Protein AF-V7IJL6-F1 (afdb_monomer_lite)

Organism: NCBI:txid1192560

Secondary structure (DSSP, 8-state):
---SS--HHHHHHHHHHHHHHHT-PPEEEEEEEGGGGTT-TTHHHHHHHHHHHHHHHH-TT-EEEEEEESS-EEEE---HHHHHHHHHHHHHHHHTHHHHS---

Foldseek 3Di:
DPPPPPDPVVVVVVVVVCCVVVLPAKEKEKEDAVVVCPPPPCQQVLVQVLLLVQCCVVRVRHHYHYHHDHDIDIDIPDDPVVVVVSVVSVVVVVVCCVPRSDHD

Structure (mmCIF, N/CA/C/O backbone):
data_AF-V7IJL6-F1
#
_entry.id   AF-V7IJL6-F1
#
loop_
_atom_site.group_PDB
_atom_site.id
_atom_site.type_symbol
_atom_site.label_atom_id
_atom_site.label_alt_id
_atom_site.label_comp_id
_atom_site.label_asym_id
_atom_site.label_entity_id
_atom_site.label_seq_id
_atom_site.pdbx_PDB_ins_code
_atom_site.Cartn_x
_atom_site.Cartn_y
_atom_site.Cartn_z
_atom_site.occupancy
_atom_site.B_iso_or_equiv
_atom_site.auth_seq_id
_atom_site.auth_comp_id
_atom_site.auth_asym_id
_atom_site.auth_atom_id
_atom_site.pdbx_PDB_model_num
ATOM 1 N N . MET A 1 1 ? 24.469 -5.122 -42.180 1.00 48.19 1 MET A N 1
ATOM 2 C CA . MET A 1 1 ? 24.276 -5.720 -40.836 1.00 48.19 1 MET A CA 1
ATOM 3 C C . MET A 1 1 ? 22.791 -5.820 -40.442 1.00 48.19 1 MET A C 1
ATOM 5 O O . MET A 1 1 ? 22.457 -5.585 -39.294 1.00 48.19 1 MET A O 1
ATOM 9 N N . VAL A 1 2 ? 21.884 -6.209 -41.351 1.00 48.44 2 VAL A N 1
ATOM 10 C CA . VAL A 1 2 ? 20.432 -6.305 -41.045 1.00 48.44 2 VAL A CA 1
ATOM 11 C C . VAL A 1 2 ? 19.848 -7.705 -41.268 1.00 48.44 2 VAL A C 1
ATOM 13 O O . VAL A 1 2 ? 18.642 -7.866 -41.384 1.00 48.44 2 VAL A O 1
ATOM 16 N N . HIS A 1 3 ? 20.691 -8.741 -41.308 1.00 48.72 3 HIS A N 1
ATOM 17 C CA . HIS A 1 3 ? 20.274 -10.098 -41.680 1.00 48.72 3 HIS A CA 1
ATOM 18 C C . HIS A 1 3 ? 20.319 -11.109 -40.520 1.00 48.72 3 HIS A C 1
ATOM 20 O O . HIS A 1 3 ? 20.559 -12.289 -40.742 1.00 48.72 3 HIS A O 1
ATOM 26 N N . ALA A 1 4 ? 20.107 -10.652 -39.280 1.00 53.31 4 ALA A N 1
ATOM 27 C CA . ALA A 1 4 ? 20.078 -11.511 -38.086 1.00 53.31 4 ALA A CA 1
ATOM 28 C C . ALA A 1 4 ? 18.709 -11.541 -37.369 1.00 53.31 4 ALA A C 1
ATOM 30 O O . ALA A 1 4 ? 18.590 -12.132 -36.303 1.00 53.31 4 ALA A O 1
ATOM 31 N N . LEU A 1 5 ? 17.666 -10.921 -37.939 1.00 52.59 5 LEU A N 1
ATOM 32 C CA . LEU A 1 5 ? 16.328 -10.841 -37.324 1.00 52.59 5 LEU A CA 1
ATOM 33 C C . LEU A 1 5 ? 15.312 -11.859 -37.879 1.00 52.59 5 LEU A C 1
ATOM 35 O O . LEU A 1 5 ? 14.139 -11.815 -37.516 1.00 52.59 5 LEU A O 1
ATOM 39 N N . THR A 1 6 ? 15.733 -12.788 -38.739 1.00 56.47 6 THR A N 1
ATOM 40 C CA . THR A 1 6 ? 14.847 -13.789 -39.366 1.00 56.47 6 THR A CA 1
ATOM 41 C C . THR A 1 6 ? 14.897 -15.177 -38.721 1.00 56.47 6 THR A C 1
ATOM 43 O O . THR A 1 6 ? 14.159 -16.066 -39.145 1.00 56.47 6 THR A O 1
ATOM 46 N N . ASP A 1 7 ? 15.704 -15.384 -37.676 1.00 70.25 7 ASP A N 1
ATOM 47 C CA . ASP A 1 7 ? 15.744 -16.660 -36.958 1.00 70.25 7 ASP A CA 1
ATOM 48 C C . ASP A 1 7 ? 14.580 -16.749 -35.949 1.00 70.25 7 ASP A C 1
ATOM 50 O O . ASP A 1 7 ? 14.522 -16.019 -34.953 1.00 70.25 7 ASP A O 1
ATOM 54 N N . LYS A 1 8 ? 13.626 -17.654 -36.212 1.00 67.00 8 LYS A N 1
ATOM 55 C CA . LYS A 1 8 ? 12.457 -17.906 -35.348 1.00 67.00 8 LYS A CA 1
ATOM 56 C C . LYS A 1 8 ? 12.855 -18.281 -33.914 1.00 67.00 8 LYS A C 1
ATOM 58 O O . LYS A 1 8 ? 12.125 -17.950 -32.984 1.00 67.00 8 LYS A O 1
ATOM 63 N N . THR A 1 9 ? 14.012 -18.911 -33.723 1.00 71.44 9 THR A N 1
ATOM 64 C CA . THR A 1 9 ? 14.558 -19.309 -32.419 1.00 71.44 9 THR A CA 1
ATOM 65 C C . THR A 1 9 ? 15.104 -18.105 -31.660 1.00 71.44 9 THR A C 1
ATOM 67 O O . THR A 1 9 ? 14.860 -17.974 -30.461 1.00 71.44 9 THR A O 1
ATOM 70 N N . ALA A 1 10 ? 15.795 -17.186 -32.344 1.00 76.88 10 ALA A N 1
ATOM 71 C CA . ALA A 1 10 ? 16.248 -15.930 -31.744 1.00 76.88 10 ALA A CA 1
ATOM 72 C C . ALA A 1 10 ? 15.056 -15.046 -31.346 1.00 76.88 10 ALA A C 1
ATOM 74 O O . ALA A 1 10 ? 15.010 -14.539 -30.226 1.00 76.88 10 ALA A O 1
ATOM 75 N N . LYS A 1 11 ? 14.041 -14.943 -32.215 1.00 76.62 11 LYS A N 1
ATOM 76 C CA . LYS A 1 11 ? 12.801 -14.211 -31.922 1.00 76.62 11 LYS A CA 1
ATOM 77 C C . LYS A 1 11 ? 12.028 -14.821 -30.746 1.00 76.62 11 LYS A C 1
ATOM 79 O O . LYS A 1 11 ? 11.544 -14.076 -29.902 1.00 76.62 11 LYS A O 1
ATOM 84 N N . ALA A 1 12 ? 11.951 -16.152 -30.652 1.00 78.44 12 ALA A N 1
ATOM 85 C CA . ALA A 1 12 ? 11.307 -16.842 -29.531 1.00 78.44 12 ALA A CA 1
ATOM 86 C C . ALA A 1 12 ? 12.056 -16.636 -28.204 1.00 78.44 12 ALA A C 1
ATOM 88 O O . ALA A 1 12 ? 11.424 -16.384 -27.182 1.00 78.44 12 ALA A O 1
ATOM 89 N N . LYS A 1 13 ? 13.396 -16.676 -28.213 1.00 76.75 13 LYS A N 1
ATOM 90 C CA . LYS A 1 13 ? 14.209 -16.377 -27.022 1.00 76.75 13 LYS A CA 1
ATOM 91 C C . LYS A 1 13 ? 14.066 -14.924 -26.577 1.00 76.75 13 LYS A C 1
ATOM 93 O O . LYS A 1 13 ? 13.917 -14.681 -25.387 1.00 76.75 13 LYS A O 1
ATOM 98 N N . ILE A 1 14 ? 14.068 -13.975 -27.515 1.00 79.88 14 ILE A N 1
ATOM 99 C CA . ILE A 1 14 ? 13.842 -12.554 -27.215 1.00 79.88 14 ILE A CA 1
ATOM 100 C C . ILE A 1 14 ? 12.439 -12.351 -26.641 1.00 79.88 14 ILE A C 1
ATOM 102 O O . ILE A 1 14 ? 12.313 -11.699 -25.615 1.00 79.88 14 ILE A O 1
ATOM 106 N N . LEU A 1 15 ? 11.408 -12.961 -27.232 1.00 73.44 15 LEU A N 1
ATOM 107 C CA . LEU A 1 15 ? 10.038 -12.877 -26.725 1.00 73.44 15 LEU A CA 1
ATOM 108 C C . LEU A 1 15 ? 9.899 -13.501 -25.329 1.00 73.44 15 LEU A C 1
ATOM 110 O O . LEU A 1 15 ? 9.224 -12.928 -24.483 1.00 73.44 15 LEU A O 1
ATOM 114 N N . TYR A 1 16 ? 10.550 -14.637 -25.062 1.00 76.19 16 TYR A N 1
ATOM 115 C CA . TYR A 1 16 ? 10.574 -15.256 -23.734 1.00 76.19 16 TYR A CA 1
ATOM 116 C C . TYR A 1 16 ? 11.273 -14.358 -22.711 1.00 76.19 16 TYR A C 1
ATOM 118 O O . TYR A 1 16 ? 10.722 -14.100 -21.650 1.00 76.19 16 TYR A O 1
ATOM 126 N N . ILE A 1 17 ? 12.445 -13.815 -23.048 1.00 75.31 17 ILE A N 1
ATOM 127 C CA . ILE A 1 17 ? 13.180 -12.891 -22.178 1.00 75.31 17 ILE A CA 1
ATOM 128 C C . ILE A 1 17 ? 12.373 -11.609 -21.950 1.00 75.31 17 ILE A C 1
ATOM 130 O O . ILE A 1 17 ? 12.274 -11.166 -20.816 1.00 75.31 17 ILE A O 1
ATOM 134 N N . GLN A 1 18 ? 11.739 -11.045 -22.979 1.00 63.22 18 GLN A N 1
ATOM 135 C CA . GLN A 1 18 ? 10.835 -9.905 -22.829 1.00 63.22 18 GLN A CA 1
ATOM 136 C C . GLN A 1 18 ? 9.623 -10.262 -21.973 1.00 63.22 18 GLN A C 1
ATOM 138 O O . GLN A 1 18 ? 9.267 -9.482 -21.115 1.00 63.22 18 GLN A O 1
ATOM 143 N N . THR A 1 19 ? 9.030 -11.445 -22.126 1.00 65.12 19 THR A N 1
ATOM 144 C CA . THR A 1 19 ? 7.903 -11.886 -21.288 1.00 65.12 19 THR A CA 1
ATOM 145 C C . THR A 1 19 ? 8.326 -12.068 -19.831 1.00 65.12 19 THR A C 1
ATOM 147 O O . THR A 1 19 ? 7.579 -11.709 -18.933 1.00 65.12 19 THR A O 1
ATOM 150 N N . VAL A 1 20 ? 9.532 -12.582 -19.575 1.00 66.25 20 VAL A N 1
ATOM 151 C CA . VAL A 1 20 ? 10.080 -12.757 -18.221 1.00 66.25 20 VAL A CA 1
ATOM 152 C C . VAL A 1 20 ? 10.490 -11.416 -17.604 1.00 66.25 20 VAL A C 1
ATOM 154 O O . VAL A 1 20 ? 10.211 -11.185 -16.435 1.00 66.25 20 VAL A O 1
ATOM 157 N N . ILE A 1 21 ? 11.101 -10.511 -18.374 1.00 63.62 21 ILE A N 1
ATOM 158 C CA . ILE A 1 21 ? 11.511 -9.176 -17.905 1.00 63.62 21 ILE A CA 1
ATOM 159 C C . ILE A 1 21 ? 10.296 -8.255 -17.734 1.00 63.62 21 ILE A C 1
ATOM 161 O O . ILE A 1 21 ? 10.191 -7.572 -16.726 1.00 63.62 21 ILE A O 1
ATOM 165 N N . SER A 1 22 ? 9.350 -8.256 -18.675 1.00 60.72 22 SER A N 1
ATOM 166 C CA . SER A 1 22 ? 8.068 -7.547 -18.551 1.00 60.72 22 SER A CA 1
ATOM 167 C C . SER A 1 22 ? 7.130 -8.209 -17.537 1.00 60.72 22 SER A C 1
ATOM 169 O O . SER A 1 22 ? 6.211 -7.562 -17.053 1.00 60.72 22 SER A O 1
ATOM 171 N N . GLY A 1 23 ? 7.353 -9.485 -17.212 1.00 55.69 23 GLY A N 1
ATOM 172 C CA . GLY A 1 23 ? 6.644 -10.232 -16.173 1.00 55.69 23 GLY A CA 1
ATOM 173 C C . GLY A 1 23 ? 7.270 -10.122 -14.781 1.00 55.69 23 GLY A C 1
ATOM 174 O O . GLY A 1 23 ? 6.668 -10.604 -13.822 1.00 55.69 23 GLY A O 1
ATOM 175 N N . ALA A 1 24 ? 8.441 -9.489 -14.643 1.00 61.31 24 ALA A N 1
ATOM 176 C CA . ALA A 1 24 ? 9.001 -9.120 -13.348 1.00 61.31 24 ALA A CA 1
ATOM 177 C C . ALA A 1 24 ? 8.198 -7.934 -12.799 1.00 61.31 24 ALA A C 1
ATOM 179 O O . ALA A 1 24 ? 8.526 -6.767 -13.007 1.00 61.31 24 ALA A O 1
ATOM 180 N N . ARG A 1 25 ? 7.068 -8.256 -12.172 1.00 77.88 25 ARG A N 1
ATOM 181 C CA . ARG A 1 25 ? 6.205 -7.295 -11.492 1.00 77.88 25 ARG A CA 1
ATOM 182 C C . ARG A 1 25 ? 6.963 -6.716 -10.305 1.00 77.88 25 ARG A C 1
ATOM 184 O O . ARG A 1 25 ? 7.431 -7.476 -9.464 1.00 77.88 25 ARG A O 1
ATOM 191 N N . MET A 1 26 ? 7.077 -5.390 -10.252 1.00 90.12 26 MET A N 1
ATOM 192 C CA . MET A 1 26 ? 7.689 -4.694 -9.120 1.00 90.12 26 MET A CA 1
ATOM 193 C C . MET A 1 26 ? 6.983 -5.104 -7.823 1.00 90.12 26 MET A C 1
ATOM 195 O O . MET A 1 26 ? 5.755 -5.060 -7.747 1.00 90.12 26 MET A O 1
ATOM 199 N N . PHE A 1 27 ? 7.750 -5.483 -6.812 1.00 94.25 27 PHE A N 1
ATOM 200 C CA . PHE A 1 27 ? 7.255 -5.838 -5.491 1.00 94.25 27 PHE A CA 1
ATOM 201 C C . PHE A 1 27 ? 7.176 -4.597 -4.600 1.00 94.25 27 PHE A C 1
ATOM 203 O O . PHE A 1 27 ? 8.124 -3.812 -4.540 1.00 94.25 27 PHE A O 1
ATOM 210 N N . VAL A 1 28 ? 6.073 -4.427 -3.872 1.00 96.94 28 VAL A N 1
ATOM 211 C CA . VAL A 1 28 ? 5.883 -3.375 -2.866 1.00 96.94 28 VAL A CA 1
ATOM 212 C C . VAL A 1 28 ? 5.254 -3.987 -1.619 1.00 96.94 28 VAL A C 1
ATOM 214 O O . VAL A 1 28 ? 4.130 -4.477 -1.652 1.00 96.94 28 VAL A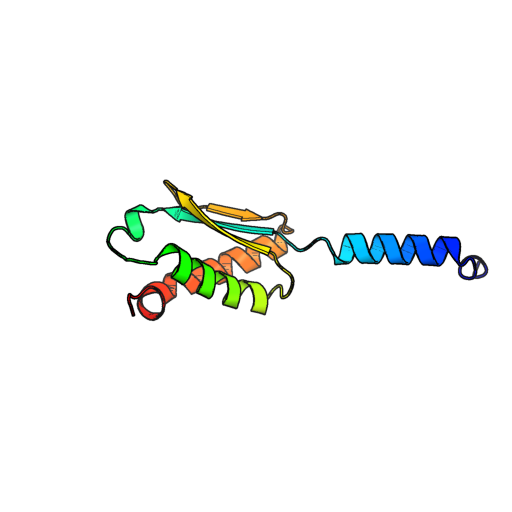 O 1
ATOM 217 N N . GLU A 1 29 ? 5.958 -3.930 -0.493 1.00 98.31 29 GLU A N 1
ATOM 218 C CA . GLU A 1 29 ? 5.436 -4.345 0.807 1.00 98.31 29 GLU A CA 1
ATOM 219 C C . GLU A 1 29 ? 5.537 -3.210 1.817 1.00 98.31 29 GLU A C 1
ATOM 221 O O . GLU A 1 29 ? 6.626 -2.711 2.118 1.00 98.31 29 GLU A O 1
ATOM 226 N N . LEU A 1 30 ? 4.384 -2.829 2.361 1.00 98.25 30 LEU A N 1
ATOM 227 C CA . LEU A 1 30 ? 4.290 -1.900 3.474 1.00 98.25 30 LEU A CA 1
ATOM 228 C C . LEU A 1 30 ? 4.305 -2.671 4.792 1.00 98.25 30 LEU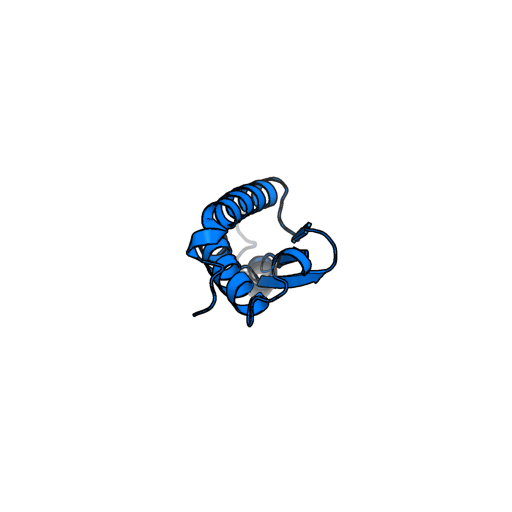 A C 1
ATOM 230 O O . LEU A 1 30 ? 3.368 -3.392 5.134 1.00 98.25 30 LEU A O 1
ATOM 234 N N . VAL A 1 31 ? 5.361 -2.467 5.562 1.00 98.06 31 VAL A N 1
ATOM 235 C CA . VAL A 1 31 ? 5.410 -2.832 6.971 1.00 98.06 31 VAL A CA 1
ATOM 236 C C . VAL A 1 31 ? 4.882 -1.649 7.770 1.00 98.06 31 VAL A C 1
ATOM 238 O O . VAL A 1 31 ? 5.446 -0.558 7.681 1.00 98.06 31 VAL A O 1
ATOM 241 N N . TYR A 1 32 ? 3.822 -1.855 8.545 1.00 96.81 32 TYR A N 1
ATOM 242 C CA . TYR A 1 32 ? 3.244 -0.815 9.395 1.00 96.81 32 TYR A CA 1
ATOM 243 C C . TYR A 1 32 ? 3.293 -1.214 10.868 1.00 96.81 32 TYR A C 1
ATOM 245 O O . TYR A 1 32 ? 3.195 -2.398 11.218 1.00 96.81 32 TYR A O 1
ATOM 253 N N . ASP A 1 33 ? 3.429 -0.213 11.736 1.00 97.12 33 ASP A N 1
ATOM 254 C CA . ASP A 1 33 ? 3.403 -0.415 13.174 1.00 97.12 33 ASP A CA 1
ATOM 255 C C . ASP A 1 33 ? 1.984 -0.764 13.609 1.00 97.12 33 ASP A C 1
ATOM 257 O O . ASP A 1 33 ? 1.082 0.074 13.621 1.00 97.12 33 ASP A O 1
ATOM 261 N N . LYS A 1 34 ? 1.785 -2.025 13.986 1.00 95.88 34 LYS A N 1
ATOM 262 C CA . LYS A 1 34 ? 0.464 -2.553 14.331 1.00 95.88 34 LYS A CA 1
ATOM 263 C C . LYS A 1 34 ? -0.189 -1.853 15.526 1.00 95.88 34 LYS A C 1
ATOM 265 O O . LYS A 1 34 ? -1.398 -1.949 15.681 1.00 95.88 34 LYS A O 1
ATOM 270 N N . ARG A 1 35 ? 0.594 -1.169 16.368 1.00 96.31 35 ARG A N 1
ATOM 271 C CA . ARG A 1 35 ? 0.079 -0.423 17.529 1.00 96.31 35 ARG A CA 1
ATOM 272 C C . ARG A 1 35 ? -0.685 0.831 17.113 1.00 96.31 35 ARG A C 1
ATOM 274 O O . ARG A 1 35 ? -1.531 1.292 17.862 1.00 96.31 35 ARG A O 1
ATOM 281 N N . ASN A 1 36 ? -0.407 1.363 15.923 1.00 93.94 36 ASN A N 1
ATOM 282 C CA . ASN A 1 36 ? -1.085 2.556 15.414 1.00 93.94 36 ASN A CA 1
ATOM 283 C C . ASN A 1 36 ? -2.530 2.278 14.985 1.00 93.94 36 ASN A C 1
ATOM 285 O O . ASN A 1 36 ? -3.302 3.213 14.831 1.00 93.94 36 ASN A O 1
ATOM 289 N N . VAL A 1 37 ? -2.881 1.008 14.781 1.00 93.38 37 VAL A N 1
ATOM 290 C CA . VAL A 1 37 ? -4.222 0.560 14.379 1.00 93.38 37 VAL A CA 1
ATOM 291 C C . VAL A 1 37 ? -4.802 -0.437 15.381 1.00 93.38 37 VAL A C 1
ATOM 293 O O . VAL A 1 37 ? -5.684 -1.229 15.059 1.00 93.38 37 VAL A O 1
ATOM 296 N N . GLU A 1 38 ? -4.268 -0.452 16.603 1.00 92.31 38 GLU A N 1
ATOM 297 C CA . GLU A 1 38 ? -4.789 -1.309 17.660 1.00 92.31 38 GLU A CA 1
ATOM 298 C C . GLU A 1 38 ? -6.222 -0.885 18.002 1.00 92.31 38 GLU A C 1
ATOM 300 O O . GLU A 1 38 ? -6.482 0.281 18.286 1.00 92.31 38 GLU A O 1
ATOM 305 N N . GLY A 1 39 ? -7.149 -1.842 17.957 1.00 90.94 39 GLY A N 1
ATOM 306 C CA . GLY A 1 39 ? -8.574 -1.589 18.169 1.00 90.94 39 GLY A CA 1
ATOM 307 C C . GLY A 1 39 ? -9.375 -1.283 16.902 1.00 90.94 39 GLY A C 1
ATOM 308 O O . GLY A 1 39 ? -10.586 -1.186 17.025 1.00 90.94 39 GLY A O 1
ATOM 309 N N . LEU A 1 40 ? -8.734 -1.188 15.729 1.00 92.81 40 LEU A N 1
ATOM 310 C CA . LEU A 1 40 ? -9.413 -1.097 14.434 1.00 92.81 40 LEU A CA 1
ATOM 311 C C . LEU A 1 40 ? -9.536 -2.496 13.810 1.00 92.81 40 LEU A C 1
ATOM 313 O O . LEU A 1 40 ? -8.533 -3.103 13.408 1.00 92.81 40 LEU 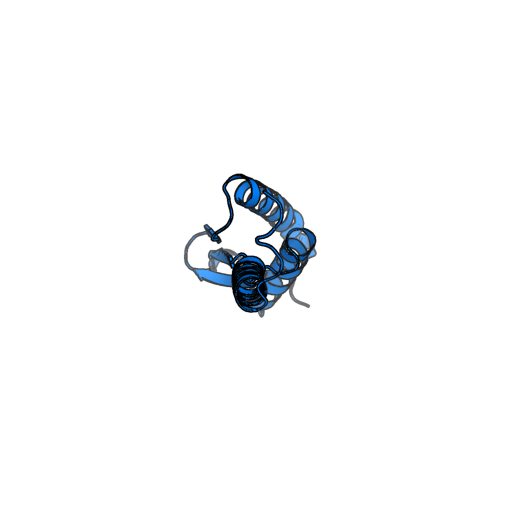A O 1
ATOM 317 N N . GLU A 1 41 ? -10.751 -3.030 13.740 1.00 93.12 41 GLU A N 1
ATOM 318 C CA . GLU A 1 41 ? -11.024 -4.308 13.089 1.00 93.12 41 GLU A CA 1
ATOM 319 C C . GLU A 1 41 ? -10.827 -4.190 11.566 1.00 93.12 41 GLU A C 1
ATOM 321 O O . GLU A 1 41 ? -11.139 -3.178 10.946 1.00 93.12 41 GLU A O 1
ATOM 326 N N . GLY A 1 42 ? -10.230 -5.209 10.937 1.00 93.81 42 GLY A N 1
ATOM 327 C CA . GLY A 1 42 ? -9.992 -5.203 9.484 1.00 93.81 42 GLY A CA 1
ATOM 328 C C . GLY A 1 42 ? -8.936 -4.201 8.987 1.00 93.81 42 GLY A C 1
ATOM 329 O O . GLY A 1 42 ? -8.821 -3.966 7.784 1.00 93.81 42 GLY A O 1
ATOM 330 N N . ALA A 1 43 ? -8.130 -3.611 9.880 1.00 94.56 43 ALA A N 1
ATOM 331 C CA . ALA A 1 43 ? -7.132 -2.603 9.509 1.00 94.56 43 ALA A CA 1
ATOM 332 C C . ALA A 1 43 ? -6.160 -3.071 8.409 1.00 94.56 43 ALA A C 1
ATOM 334 O O . ALA A 1 43 ? -5.734 -2.276 7.574 1.00 94.56 43 ALA A O 1
ATOM 335 N N . SER A 1 44 ? -5.789 -4.357 8.395 1.00 95.56 44 SER A N 1
ATOM 336 C CA . SER A 1 44 ? -4.854 -4.886 7.394 1.00 95.56 44 SER A CA 1
ATOM 337 C C . SER A 1 44 ? -5.458 -4.853 5.993 1.00 95.56 44 SER A C 1
ATOM 339 O O . SER A 1 44 ? -4.799 -4.439 5.042 1.00 95.56 44 SER A O 1
ATOM 341 N N . GLU A 1 45 ? -6.722 -5.243 5.876 1.00 96.25 45 GLU A N 1
ATOM 342 C CA . GLU A 1 45 ? -7.490 -5.271 4.640 1.00 96.25 45 GLU A CA 1
ATOM 343 C C . GLU A 1 45 ? -7.734 -3.854 4.112 1.00 96.25 45 GLU A C 1
ATOM 345 O O . GLU A 1 45 ? -7.546 -3.611 2.919 1.00 96.25 45 GLU A O 1
ATOM 350 N N . ILE A 1 46 ? -8.066 -2.912 5.000 1.00 96.44 46 ILE A N 1
ATOM 351 C CA . ILE A 1 46 ? -8.269 -1.497 4.659 1.00 96.44 46 ILE A CA 1
ATOM 352 C C . ILE A 1 46 ? -6.969 -0.882 4.116 1.00 96.44 46 ILE A C 1
ATOM 354 O O . ILE A 1 46 ? -6.954 -0.317 3.019 1.00 96.44 46 ILE A O 1
ATOM 358 N N . ILE A 1 47 ? -5.851 -1.057 4.834 1.00 96.94 47 ILE A N 1
ATOM 359 C CA . ILE A 1 47 ? -4.534 -0.556 4.405 1.00 96.94 47 ILE A CA 1
ATOM 360 C C . ILE A 1 47 ? -4.107 -1.212 3.092 1.00 96.94 47 ILE A C 1
ATOM 362 O O . ILE A 1 47 ? -3.607 -0.530 2.198 1.00 96.94 47 ILE A O 1
ATOM 366 N N . LEU A 1 48 ? -4.300 -2.526 2.950 1.00 97.94 48 LEU A N 1
ATOM 367 C CA . LEU A 1 48 ? -3.961 -3.234 1.721 1.00 97.94 48 LEU A CA 1
ATOM 368 C C . LEU A 1 48 ? -4.763 -2.705 0.531 1.00 97.94 48 LEU A C 1
ATOM 370 O O . LEU A 1 48 ? -4.185 -2.510 -0.539 1.00 97.94 48 LEU A O 1
ATOM 374 N N . ALA A 1 49 ? -6.065 -2.471 0.699 1.00 97.56 49 ALA A N 1
ATOM 375 C CA . ALA A 1 49 ? -6.931 -1.976 -0.363 1.00 97.56 49 ALA A CA 1
ATOM 376 C C . ALA A 1 49 ? -6.503 -0.581 -0.843 1.00 97.56 49 ALA A C 1
ATOM 378 O O . ALA A 1 49 ? -6.324 -0.378 -2.048 1.00 97.56 49 ALA A O 1
ATOM 379 N N . GLU A 1 50 ? -6.271 0.357 0.080 1.00 98.00 50 GLU A N 1
ATOM 380 C CA . GLU A 1 50 ? -5.870 1.721 -0.281 1.00 98.00 50 GLU A CA 1
ATOM 381 C C . GLU A 1 50 ? -4.449 1.762 -0.866 1.00 98.00 50 GLU A C 1
ATOM 383 O O . GLU A 1 50 ? -4.227 2.384 -1.911 1.00 98.00 50 GLU A O 1
ATOM 388 N N . LEU A 1 51 ? -3.499 1.022 -0.278 1.00 98.25 51 LEU A N 1
ATOM 389 C CA . LEU A 1 51 ? -2.144 0.907 -0.820 1.00 98.25 51 LEU A CA 1
ATOM 390 C C . LEU A 1 51 ? -2.165 0.320 -2.236 1.00 98.25 51 LEU A C 1
ATOM 392 O O . LEU A 1 51 ? -1.506 0.847 -3.130 1.00 98.25 51 LEU A O 1
ATOM 396 N N . THR A 1 52 ? -2.939 -0.746 -2.463 1.00 97.81 52 THR A N 1
ATOM 397 C CA . THR A 1 52 ? -3.066 -1.387 -3.783 1.00 97.81 52 THR A CA 1
ATOM 398 C C . THR A 1 52 ? -3.598 -0.402 -4.813 1.00 97.81 52 THR A C 1
ATOM 400 O O . THR A 1 52 ? -2.999 -0.232 -5.875 1.00 97.81 52 THR A O 1
ATOM 403 N N . LYS A 1 53 ? -4.679 0.308 -4.477 1.00 97.94 53 LYS A N 1
ATOM 404 C CA . LYS A 1 53 ? -5.293 1.318 -5.341 1.00 97.94 53 LYS A CA 1
ATOM 405 C C . LYS A 1 53 ? -4.286 2.386 -5.775 1.00 97.94 53 LYS A C 1
ATOM 407 O O . LYS A 1 53 ? -4.180 2.654 -6.971 1.00 97.94 53 LYS A O 1
ATOM 412 N N . ARG A 1 54 ? -3.528 2.978 -4.845 1.00 97.81 54 ARG A N 1
ATOM 413 C CA . ARG A 1 54 ? -2.564 4.047 -5.169 1.00 97.81 54 ARG A CA 1
ATOM 414 C C . ARG A 1 54 ? -1.314 3.528 -5.872 1.00 97.81 54 ARG A C 1
ATOM 416 O O . ARG A 1 54 ? -0.851 4.144 -6.830 1.00 97.81 54 ARG A O 1
ATOM 423 N N . VAL A 1 55 ? -0.780 2.377 -5.456 1.00 97.44 55 VAL A N 1
ATOM 424 C CA . VAL A 1 55 ? 0.374 1.767 -6.134 1.00 97.44 55 VAL A CA 1
ATOM 425 C C . VAL A 1 55 ? 0.022 1.440 -7.582 1.00 97.44 55 VAL A C 1
ATOM 427 O O . VAL A 1 55 ? 0.798 1.782 -8.470 1.00 97.44 55 VAL A O 1
ATOM 430 N N . HIS A 1 56 ? -1.149 0.858 -7.853 1.00 96.81 56 HIS A N 1
ATOM 431 C CA . HIS A 1 56 ? -1.562 0.494 -9.215 1.00 96.81 56 HIS A CA 1
ATOM 432 C C . HIS A 1 56 ? -1.887 1.690 -10.114 1.00 96.81 56 HIS A C 1
ATOM 434 O O . HIS A 1 56 ? -1.811 1.557 -11.333 1.00 96.81 56 HIS A O 1
ATOM 440 N N . GLN A 1 57 ? -2.161 2.876 -9.561 1.00 96.62 57 GLN A N 1
ATOM 441 C CA . GLN A 1 57 ? -2.240 4.106 -10.362 1.00 96.62 57 GLN A CA 1
ATOM 442 C C . GLN A 1 57 ? -0.886 4.495 -10.976 1.00 96.62 57 GLN A C 1
ATOM 444 O O . GLN A 1 57 ? -0.850 5.075 -12.060 1.00 96.62 57 GLN A O 1
ATOM 449 N N . ILE A 1 58 ? 0.222 4.178 -10.299 1.00 94.75 58 ILE A N 1
ATOM 450 C CA . ILE A 1 58 ? 1.584 4.517 -10.743 1.00 94.75 58 ILE A CA 1
ATOM 451 C C . ILE A 1 58 ? 2.242 3.321 -11.448 1.00 94.75 58 ILE A C 1
ATOM 453 O O . ILE A 1 58 ? 2.927 3.482 -12.458 1.00 94.75 58 ILE A O 1
ATOM 457 N N . PHE A 1 59 ? 2.020 2.119 -10.920 1.00 94.00 59 PHE A N 1
ATOM 458 C CA . PHE A 1 59 ? 2.622 0.859 -11.343 1.00 94.00 59 PHE A CA 1
ATOM 459 C C . PHE A 1 59 ? 1.537 -0.228 -11.441 1.00 94.00 59 PHE A C 1
ATOM 461 O O . PHE A 1 59 ? 1.377 -1.022 -10.511 1.00 94.00 59 PHE A O 1
ATOM 468 N N . PRO A 1 60 ? 0.782 -0.277 -12.556 1.00 93.06 60 PRO A N 1
ATOM 469 C CA . PRO A 1 60 ? -0.424 -1.106 -12.692 1.00 93.06 60 PRO A CA 1
ATOM 470 C C . PRO A 1 60 ? -0.223 -2.602 -12.447 1.00 93.06 60 PRO A C 1
ATOM 472 O O . PRO A 1 60 ? -1.137 -3.289 -12.008 1.00 93.06 60 PRO A O 1
ATOM 475 N N . ASP A 1 61 ? 0.978 -3.105 -12.726 1.00 91.88 61 ASP A N 1
ATOM 476 C CA . ASP A 1 61 ? 1.302 -4.523 -12.607 1.00 91.88 61 ASP A CA 1
ATOM 477 C C . ASP A 1 61 ? 2.024 -4.873 -11.298 1.00 91.88 61 ASP A C 1
ATOM 479 O O . ASP A 1 61 ? 2.442 -6.015 -11.137 1.00 91.88 61 ASP A O 1
ATOM 483 N N . ALA A 1 62 ? 2.219 -3.926 -10.374 1.00 93.94 62 ALA A N 1
ATOM 484 C CA . ALA A 1 62 ? 2.978 -4.179 -9.151 1.00 93.94 62 ALA A CA 1
ATOM 485 C C . ALA A 1 62 ? 2.294 -5.213 -8.243 1.00 93.94 62 ALA A C 1
ATOM 487 O O . ALA A 1 62 ? 1.072 -5.236 -8.090 1.00 93.94 62 ALA A O 1
ATOM 488 N N . GLU A 1 63 ? 3.092 -6.051 -7.589 1.00 95.62 63 GLU A N 1
ATOM 489 C CA . GLU A 1 63 ? 2.609 -6.901 -6.509 1.00 95.62 63 GLU A CA 1
ATOM 490 C C . GLU A 1 63 ? 2.638 -6.118 -5.194 1.00 95.62 63 GLU A C 1
ATOM 492 O O . GLU A 1 63 ? 3.687 -5.610 -4.801 1.00 95.62 63 GLU A O 1
ATOM 497 N N . VAL A 1 64 ? 1.495 -6.039 -4.509 1.00 97.38 64 VAL A N 1
ATOM 498 C CA . VAL A 1 64 ? 1.334 -5.243 -3.287 1.00 97.38 64 VAL A CA 1
ATOM 499 C C . VAL A 1 64 ? 1.025 -6.146 -2.101 1.00 97.38 64 VAL A C 1
ATOM 501 O O . VAL A 1 64 ? 0.168 -7.026 -2.183 1.00 97.38 64 VAL A O 1
ATOM 504 N N .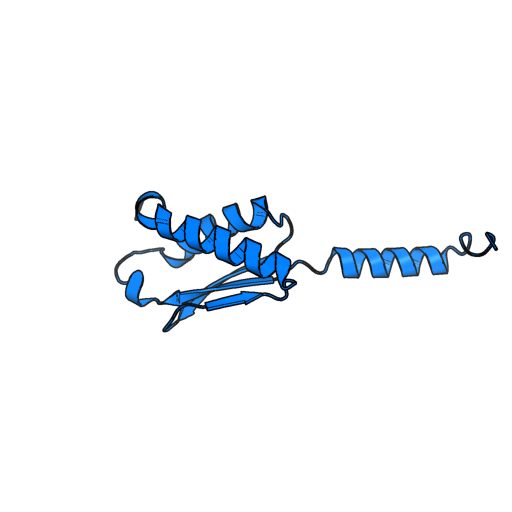 ARG A 1 65 ? 1.727 -5.928 -0.988 1.00 98.00 65 ARG A N 1
ATOM 505 C CA . ARG A 1 65 ? 1.512 -6.630 0.281 1.00 98.00 65 ARG A CA 1
ATOM 506 C C . ARG A 1 65 ? 1.571 -5.659 1.455 1.00 98.00 65 ARG A C 1
ATOM 508 O O . ARG A 1 65 ? 2.186 -4.597 1.377 1.00 98.00 65 ARG A O 1
ATOM 515 N N . VAL A 1 66 ? 0.976 -6.062 2.571 1.00 98.12 66 VAL A N 1
ATOM 516 C CA . VAL A 1 66 ? 1.096 -5.361 3.851 1.00 98.12 66 VAL A CA 1
ATOM 517 C C . VAL A 1 66 ? 1.498 -6.341 4.942 1.00 98.12 66 VAL A C 1
ATOM 519 O O . VAL A 1 66 ? 1.163 -7.526 4.879 1.00 98.12 66 VAL A O 1
ATOM 522 N N . LYS A 1 67 ? 2.229 -5.857 5.946 1.00 97.94 67 LYS A N 1
ATOM 523 C CA . LYS A 1 67 ? 2.655 -6.674 7.080 1.00 97.94 67 LYS A CA 1
ATOM 524 C C . LYS A 1 67 ? 2.594 -5.889 8.397 1.00 97.94 67 LYS A C 1
ATOM 526 O O . LYS A 1 67 ? 3.363 -4.941 8.561 1.00 97.94 67 LYS A O 1
ATOM 531 N N . PRO A 1 68 ? 1.763 -6.307 9.369 1.00 96.88 68 PRO A N 1
ATOM 532 C CA . PRO A 1 68 ? 1.762 -5.706 10.700 1.00 96.88 68 PRO A CA 1
ATOM 533 C C . PRO A 1 68 ? 3.011 -6.126 11.485 1.00 96.88 68 PRO A C 1
ATOM 535 O O . PRO A 1 68 ? 3.210 -7.310 11.761 1.00 96.88 68 PRO A O 1
ATOM 538 N N . MET A 1 69 ? 3.848 -5.166 11.883 1.00 97.19 69 MET A N 1
ATOM 539 C CA . MET A 1 69 ? 5.066 -5.396 12.679 1.00 97.19 69 MET A CA 1
ATOM 540 C C . MET A 1 69 ? 5.230 -4.322 13.766 1.00 97.19 69 MET A C 1
ATOM 542 O O . MET A 1 69 ? 4.318 -3.544 14.030 1.00 97.19 69 MET A O 1
ATOM 546 N N . GLN A 1 70 ? 6.380 -4.312 14.447 1.00 93.31 70 GLN A N 1
ATOM 547 C CA . GLN A 1 70 ? 6.833 -3.154 15.220 1.00 93.31 70 GLN A CA 1
ATOM 548 C C . GLN A 1 70 ? 7.669 -2.251 14.303 1.00 93.31 70 GLN A C 1
ATOM 550 O O . GLN A 1 70 ? 8.654 -2.718 13.727 1.00 93.31 70 GLN A O 1
ATOM 555 N N . GLY A 1 71 ? 7.285 -0.978 14.188 1.00 94.06 71 GLY A N 1
ATOM 556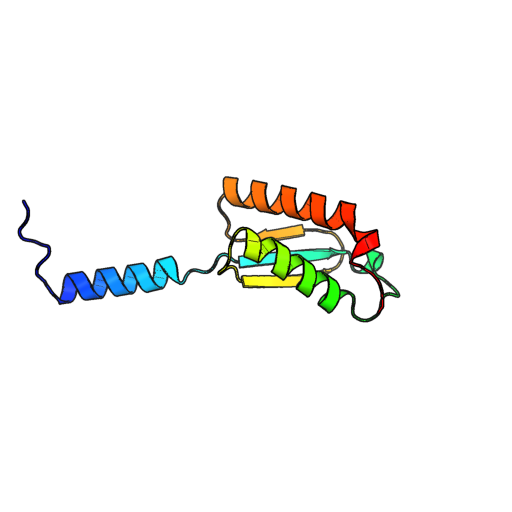 C CA . GLY A 1 71 ? 7.896 -0.005 13.280 1.00 94.06 71 GLY A CA 1
ATOM 557 C C . GLY A 1 71 ? 7.311 0.014 11.861 1.00 94.06 71 GLY A C 1
ATOM 558 O O . GLY A 1 71 ? 6.583 -0.889 11.454 1.00 94.06 71 GLY A O 1
ATOM 559 N N . ASN A 1 72 ? 7.665 1.065 11.114 1.00 95.62 72 ASN A N 1
ATOM 560 C CA . ASN A 1 72 ? 7.225 1.305 9.739 1.00 95.62 72 ASN A CA 1
ATOM 561 C C . ASN A 1 72 ? 8.383 1.105 8.753 1.00 95.62 72 ASN A C 1
ATOM 563 O O . ASN A 1 72 ? 9.490 1.593 8.992 1.00 95.62 72 ASN A O 1
ATOM 567 N N . ALA A 1 73 ? 8.128 0.436 7.630 1.00 96.56 73 ALA A N 1
ATOM 568 C CA . ALA A 1 73 ? 9.078 0.321 6.528 1.00 96.56 73 ALA A CA 1
ATOM 569 C C . ALA A 1 73 ? 8.369 0.093 5.189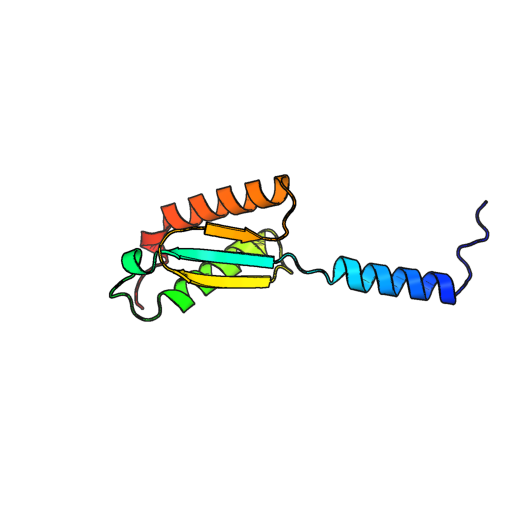 1.00 96.56 73 ALA A C 1
ATOM 571 O O . ALA A 1 73 ? 7.315 -0.529 5.125 1.00 96.56 73 ALA A O 1
ATOM 572 N N . LEU A 1 74 ? 8.999 0.544 4.105 1.00 96.50 74 LEU A N 1
ATOM 573 C CA . LEU A 1 74 ? 8.599 0.212 2.741 1.00 96.50 74 LEU A CA 1
ATOM 574 C C . LEU A 1 74 ? 9.679 -0.664 2.103 1.00 96.50 74 LEU A C 1
ATOM 576 O O . LEU A 1 74 ? 10.809 -0.205 1.894 1.00 96.50 74 LEU A O 1
ATOM 580 N N . ASN A 1 75 ? 9.335 -1.904 1.772 1.00 96.12 75 ASN A N 1
ATOM 581 C CA . ASN A 1 75 ? 10.202 -2.863 1.091 1.00 96.12 75 ASN A CA 1
ATOM 582 C C . ASN A 1 75 ? 9.811 -2.934 -0.387 1.00 96.12 75 ASN A C 1
ATOM 584 O O . ASN A 1 75 ? 8.632 -3.034 -0.709 1.00 96.12 75 ASN A O 1
ATOM 588 N N . SER A 1 76 ? 10.785 -2.859 -1.293 1.00 94.19 76 SER A N 1
ATOM 589 C CA . SER A 1 76 ? 10.529 -2.939 -2.732 1.00 94.19 76 SER A CA 1
ATOM 590 C C . SER A 1 76 ? 11.813 -3.242 -3.501 1.00 94.19 76 SER A C 1
ATOM 592 O O . SER A 1 76 ? 12.895 -2.855 -3.056 1.00 94.19 76 SER A O 1
ATOM 594 N N . ASP A 1 77 ? 11.690 -3.899 -4.652 1.00 91.75 77 ASP A N 1
ATOM 595 C CA . ASP A 1 77 ? 12.752 -4.068 -5.654 1.00 91.75 77 ASP A CA 1
ATOM 596 C C . ASP A 1 77 ? 12.799 -2.913 -6.680 1.00 91.75 77 ASP A C 1
ATOM 598 O O . ASP A 1 77 ? 13.517 -2.981 -7.680 1.00 91.75 77 ASP A O 1
ATOM 602 N N . ALA A 1 78 ? 12.071 -1.824 -6.407 1.00 91.19 78 ALA A N 1
ATOM 603 C CA . ALA A 1 78 ? 12.047 -0.606 -7.202 1.00 91.19 78 ALA A CA 1
ATOM 604 C C . ALA A 1 78 ? 13.433 0.035 -7.385 1.00 91.19 78 ALA A C 1
ATOM 606 O O . ALA A 1 78 ? 14.282 0.060 -6.487 1.00 91.19 78 ALA A O 1
ATOM 607 N N . SER A 1 79 ? 13.612 0.682 -8.541 1.00 92.44 79 SER A N 1
ATOM 608 C CA . SER A 1 79 ? 14.724 1.606 -8.765 1.00 92.44 79 SER A CA 1
ATOM 609 C C . SER A 1 79 ? 14.694 2.759 -7.748 1.00 92.44 79 SER A C 1
ATOM 611 O O . SER A 1 79 ? 13.648 3.077 -7.179 1.00 92.44 79 SER A O 1
ATOM 613 N N . LYS A 1 80 ? 15.822 3.457 -7.547 1.00 92.56 80 LYS A N 1
ATOM 614 C CA . LYS A 1 80 ? 15.878 4.612 -6.630 1.00 92.56 80 LYS A CA 1
ATOM 615 C C . LYS A 1 80 ? 14.796 5.658 -6.944 1.00 92.56 80 LYS A C 1
ATOM 617 O O . LYS A 1 80 ? 14.109 6.113 -6.036 1.00 92.56 80 LYS A O 1
ATOM 622 N N . SER A 1 81 ? 14.628 6.009 -8.219 1.00 93.56 81 SER A N 1
ATOM 623 C CA . SER A 1 81 ? 13.632 6.996 -8.652 1.00 93.56 81 SER A CA 1
ATOM 624 C C . SER A 1 81 ? 12.196 6.522 -8.451 1.00 93.56 81 SER A C 1
ATOM 626 O O . SER A 1 81 ? 11.325 7.327 -8.129 1.00 93.56 81 SER A O 1
ATOM 628 N N . ASP A 1 82 ? 11.927 5.230 -8.631 1.00 94.75 82 ASP A N 1
ATOM 629 C CA . ASP A 1 82 ? 10.586 4.684 -8.415 1.00 94.75 82 ASP A CA 1
ATOM 630 C C . ASP A 1 82 ? 10.270 4.566 -6.924 1.00 94.75 82 ASP A C 1
ATOM 632 O O . ASP A 1 82 ? 9.164 4.900 -6.505 1.00 94.75 82 ASP A O 1
ATOM 636 N N . ARG A 1 83 ? 11.268 4.236 -6.098 1.00 94.75 83 ARG A N 1
ATOM 637 C CA . ARG A 1 83 ? 11.147 4.263 -4.638 1.00 94.75 83 ARG A CA 1
ATOM 638 C C . ARG A 1 83 ? 10.836 5.665 -4.108 1.00 94.75 83 ARG A C 1
ATOM 640 O O . ARG A 1 83 ? 10.027 5.794 -3.199 1.00 94.75 83 ARG A O 1
ATOM 647 N N . GLU A 1 84 ? 11.419 6.717 -4.684 1.00 96.62 84 GLU A N 1
ATOM 648 C CA . GLU A 1 84 ? 11.069 8.104 -4.337 1.00 96.62 84 GLU A CA 1
ATOM 649 C C . GLU A 1 84 ? 9.610 8.442 -4.682 1.00 96.62 84 GLU A C 1
ATOM 651 O O . GLU A 1 84 ? 8.943 9.116 -3.900 1.00 96.62 84 GLU A O 1
ATOM 656 N N . LYS A 1 85 ? 9.082 7.953 -5.816 1.00 96.44 85 LYS A N 1
ATOM 657 C CA . LYS A 1 85 ? 7.652 8.103 -6.146 1.00 96.44 85 LYS A CA 1
ATOM 658 C C . LYS A 1 85 ? 6.767 7.354 -5.149 1.00 96.44 85 LYS A C 1
ATOM 660 O O . LYS A 1 85 ? 5.776 7.919 -4.703 1.00 96.44 85 LYS A O 1
ATOM 665 N N . LEU A 1 86 ? 7.136 6.120 -4.793 1.00 97.00 86 LEU A N 1
ATOM 666 C CA . LEU A 1 86 ? 6.397 5.320 -3.815 1.00 97.00 86 LEU A CA 1
ATOM 667 C C . LEU A 1 86 ? 6.377 5.986 -2.435 1.00 97.00 86 LEU A C 1
ATOM 669 O O . LEU A 1 86 ? 5.321 6.031 -1.822 1.00 97.00 86 LEU A O 1
ATOM 673 N N . ASN A 1 87 ? 7.505 6.535 -1.969 1.00 96.94 87 ASN A N 1
ATOM 674 C CA . ASN A 1 87 ? 7.564 7.230 -0.679 1.00 96.94 87 ASN A CA 1
ATOM 675 C C . ASN A 1 87 ? 6.676 8.480 -0.658 1.00 96.94 87 ASN A C 1
ATOM 677 O O . ASN A 1 87 ? 5.918 8.638 0.287 1.00 96.94 87 ASN A O 1
ATOM 681 N N . ARG A 1 88 ? 6.708 9.317 -1.707 1.00 97.44 88 ARG A N 1
ATOM 682 C CA . ARG A 1 88 ? 5.828 10.499 -1.792 1.00 97.44 88 ARG A CA 1
ATOM 683 C C . ARG A 1 88 ? 4.348 10.117 -1.777 1.00 97.44 88 ARG A C 1
ATOM 685 O O . ARG A 1 88 ? 3.578 10.682 -1.019 1.00 97.44 88 ARG A O 1
ATOM 692 N N . MET A 1 89 ? 3.969 9.112 -2.568 1.00 97.44 89 MET A N 1
ATOM 693 C CA . MET A 1 89 ? 2.595 8.602 -2.571 1.00 97.44 89 MET A CA 1
ATOM 694 C C . MET A 1 89 ? 2.193 8.047 -1.197 1.00 97.44 89 MET A C 1
ATOM 696 O O . MET A 1 89 ? 1.067 8.255 -0.756 1.00 97.44 89 MET A O 1
ATOM 700 N N . LEU A 1 90 ? 3.105 7.347 -0.513 1.00 96.69 90 LEU A N 1
ATOM 701 C CA . LEU A 1 90 ? 2.853 6.782 0.811 1.00 96.69 90 LEU A CA 1
ATOM 702 C C . LEU A 1 90 ? 2.683 7.874 1.877 1.00 96.69 90 LEU A C 1
ATOM 704 O O . LEU A 1 90 ? 1.835 7.731 2.752 1.00 96.69 90 LEU A O 1
ATOM 708 N N . GLU A 1 91 ? 3.469 8.949 1.798 1.00 96.75 91 GLU A N 1
ATOM 709 C CA . GLU A 1 91 ? 3.317 10.137 2.645 1.00 96.75 91 GLU A CA 1
ATOM 710 C C . GLU A 1 91 ? 1.920 10.749 2.460 1.00 96.75 91 GLU A C 1
ATOM 712 O O . GLU A 1 91 ? 1.170 10.828 3.430 1.00 96.75 91 GLU A O 1
ATOM 717 N N . GLU A 1 92 ? 1.520 11.042 1.218 1.00 96.56 92 GLU A N 1
ATOM 718 C CA . GLU A 1 92 ? 0.178 11.554 0.885 1.00 96.56 92 GLU A CA 1
ATOM 719 C C . GLU A 1 92 ? -0.939 10.608 1.367 1.00 96.56 92 GLU A C 1
ATOM 721 O O . GLU A 1 92 ? -1.970 11.040 1.878 1.00 96.56 92 GLU A O 1
ATOM 726 N N . MET A 1 93 ? -0.735 9.292 1.246 1.00 95.56 93 MET A N 1
ATOM 727 C CA . MET A 1 93 ? -1.684 8.288 1.732 1.00 95.56 93 MET A CA 1
ATOM 728 C C . MET A 1 93 ? -1.912 8.390 3.235 1.00 95.56 93 MET A C 1
ATOM 730 O O . MET A 1 93 ? -3.058 8.358 3.675 1.00 95.56 93 MET A O 1
ATOM 734 N N . PHE A 1 94 ? -0.855 8.517 4.033 1.00 94.38 94 PHE A N 1
ATOM 735 C CA . PHE A 1 94 ? -1.004 8.589 5.484 1.00 94.38 94 PHE A CA 1
ATOM 736 C C . PHE A 1 94 ? -1.439 9.967 5.989 1.00 94.38 94 PHE A C 1
ATOM 738 O O . PHE A 1 94 ? -2.108 10.025 7.021 1.00 94.38 94 PHE A O 1
ATOM 745 N N . GLU A 1 95 ? -1.152 11.050 5.261 1.00 96.00 95 GLU A N 1
ATOM 746 C CA . GLU A 1 95 ? -1.739 12.372 5.532 1.00 96.00 95 GLU A CA 1
ATOM 747 C C . GLU A 1 95 ? -3.271 12.358 5.419 1.00 96.00 95 GLU A C 1
ATOM 749 O O . GLU A 1 95 ? -3.955 13.065 6.153 1.00 96.00 95 GLU A O 1
ATOM 754 N N . GLU A 1 96 ? -3.817 11.506 4.551 1.00 95.44 96 GLU A N 1
ATOM 755 C CA . GLU A 1 96 ? -5.258 11.343 4.336 1.00 95.44 96 GLU A CA 1
ATOM 756 C C . GLU A 1 96 ? -5.872 10.193 5.159 1.00 95.44 96 GLU A C 1
ATOM 758 O O . GLU A 1 96 ? -7.018 9.811 4.914 1.00 95.44 96 GLU A O 1
ATOM 763 N N . SER A 1 97 ? -5.135 9.610 6.115 1.00 93.12 97 SER A N 1
ATOM 764 C CA . SER A 1 97 ? -5.575 8.405 6.845 1.00 93.12 97 SER A CA 1
ATOM 765 C C . SER A 1 97 ? -6.902 8.571 7.585 1.00 93.12 97 SER A C 1
ATOM 767 O O . SER A 1 97 ? -7.699 7.639 7.589 1.00 93.12 97 SER A O 1
ATOM 769 N N . ASP A 1 98 ? -7.215 9.768 8.074 1.00 91.94 98 ASP A N 1
ATOM 770 C CA . ASP A 1 98 ? -8.498 10.081 8.716 1.00 91.94 98 ASP A CA 1
ATOM 771 C C . ASP A 1 98 ? -9.723 9.847 7.802 1.00 91.94 98 ASP A C 1
ATOM 773 O O . ASP A 1 98 ? -10.849 9.733 8.284 1.00 91.94 98 ASP A O 1
ATOM 777 N N . ILE A 1 99 ? -9.522 9.805 6.477 1.00 92.19 99 ILE A N 1
ATOM 778 C CA . ILE A 1 99 ? -10.587 9.670 5.471 1.00 92.19 99 ILE A CA 1
ATOM 779 C C . ILE A 1 99 ? -10.817 8.206 5.078 1.00 92.19 99 ILE A C 1
ATOM 781 O O . ILE A 1 99 ? -11.948 7.830 4.776 1.00 92.19 99 ILE A O 1
ATOM 785 N N . TRP A 1 100 ? -9.762 7.389 5.027 1.00 93.31 100 TRP A N 1
ATOM 786 C CA . TRP A 1 100 ? -9.833 6.026 4.483 1.00 93.31 100 TRP A CA 1
ATOM 787 C C . TRP A 1 100 ? -9.536 4.925 5.504 1.00 93.31 100 TRP A C 1
ATOM 789 O O . TRP A 1 100 ? -9.914 3.781 5.267 1.00 93.31 100 TRP A O 1
ATOM 799 N N . LEU A 1 101 ? -8.886 5.235 6.630 1.00 91.00 101 LEU A N 1
ATOM 800 C CA . LEU A 1 101 ? -8.544 4.279 7.687 1.00 91.00 101 LEU A CA 1
ATOM 801 C C . LEU A 1 101 ? -9.616 4.279 8.786 1.00 91.00 101 LEU A C 1
ATOM 803 O O . LEU A 1 101 ? -9.337 4.525 9.958 1.00 91.00 101 LEU A O 1
ATOM 807 N N . VAL A 1 102 ? -10.860 4.036 8.384 1.00 85.75 102 VAL A N 1
ATOM 808 C CA . VAL A 1 102 ? -12.033 4.009 9.266 1.00 85.75 102 VAL A CA 1
ATOM 809 C C . VAL A 1 102 ? -12.684 2.628 9.239 1.00 85.75 102 VAL A C 1
ATOM 811 O O . VAL A 1 102 ? -12.629 1.936 8.224 1.00 85.75 102 VAL A O 1
ATOM 814 N N . GLU A 1 103 ? -13.281 2.229 10.360 1.00 68.12 103 GLU A N 1
ATOM 815 C CA . GLU A 1 103 ? -14.214 1.099 10.406 1.00 68.12 103 GLU A CA 1
ATOM 816 C C . GLU A 1 103 ? -15.471 1.459 9.598 1.00 68.12 103 GLU A C 1
ATOM 818 O O . GLU A 1 103 ? -15.942 2.598 9.678 1.00 68.12 103 GLU A O 1
ATOM 823 N N . ASP A 1 104 ? -15.971 0.509 8.803 1.00 60.78 104 ASP A N 1
ATOM 824 C CA . ASP A 1 104 ? -17.254 0.633 8.088 1.00 60.78 104 ASP A CA 1
ATOM 825 C C . ASP A 1 104 ? -18.448 0.555 9.058 1.00 60.78 104 ASP A C 1
ATOM 827 O O . ASP A 1 104 ? -18.400 -0.277 9.997 1.00 60.78 104 ASP A O 1
#

pLDDT: mean 87.57, std 14.09, range [48.19, 98.31]

InterPro domains:
  IPR010391 DNA damage-inducible protein DinI-like [PF06183] (42-101)
  IPR010391 DNA damage-inducible protein DinI-like [PTHR36572] (26-102)
  IPR036687 DinI-like superfamily [G3DSA:3.30.910.10] (26-104)
  IPR036687 DinI-like superfamily [SSF54857] (26-102)

Radius of gyration: 19.18 Å; chains: 1; bounding box: 42×32×60 Å

Sequence (104 aa):
MVHALTDKTAKAKILYIQTVISGARMFVELVYDKRNVEGLEGASEIILAELTKRVHQIFPDAEVRVKPMQGNALNSDASKSDREKLNRMLEEMFEESDIWLVED